Protein AF-A0A7V6BDF5-F1 (afdb_monomer)

Secondary structure (DSSP, 8-state):
-HHHHHHTT-TTT---------SSS-HHHHHHHHHHHHHHHHHHHHHS-HHHHHHHHHTT-HHHHHHHHHHTTTS-HHHHHHHHHHHTT---TTTHHHHHHHHHHHTGGG--

pLDDT: mean 97.21, std 4.13, range [55.53, 98.75]

Sequence (112 aa):
IAQEIVWGKFLNRVHIGLDYFDASINRIAAWVIGTRNMLKALLLAMLAPVETLEKYENSGNYTARLMLLEESKTLPFGAVWDYFCLKNNTPVGETWFEEVKKYEKEVLSRRV

Radius of gyration: 18.3 Å; Cα contacts (8 Å, |Δi|>4): 53; chains: 1; bounding box: 39×28×54 Å

Solvent-accessible surface area (backbone atoms only — not comparable to full-atom values): 6729 Å² total; per-residue (Å²): 109,40,46,60,36,51,76,67,67,32,72,90,76,59,85,90,80,87,88,85,86,64,88,90,55,62,61,67,57,54,50,53,51,53,53,52,49,52,52,49,42,39,49,55,33,68,69,47,66,54,74,59,40,52,52,25,54,79,70,68,37,55,66,62,32,51,51,54,59,56,57,60,74,72,50,75,56,63,60,55,50,37,49,52,24,54,77,67,78,40,65,47,85,69,58,52,52,58,57,50,54,50,45,38,67,76,51,55,71,75,61,132

Mean predicted aligned error: 2.83 Å

Nearest PDB structures (foldseek):
  3uu0-assembly1_C  TM=9.978E-01  e=3.823E-08  Halalkalibacterium halodurans
  3uu0-assembly1_A  TM=9.949E-01  e=1.116E-07  Halalkalibacterium halodurans
  8jq3-assembly1_B  TM=9.749E-01  e=9.974E-08  Lacticaseibacillus rhamnosus
  8jq4-assembly1_A  TM=9.758E-01  e=1.181E-07  Lacticaseibacillus rhamnosus
  8jq3-assembly1_C  TM=9.689E-01  e=1.322E-07  Lacticaseibacillus rhamnosus

Structure (mmCIF, N/CA/C/O backbone):
data_AF-A0A7V6BDF5-F1
#
_entry.id   AF-A0A7V6BDF5-F1
#
loop_
_atom_site.group_PDB
_atom_site.id
_atom_site.type_symbol
_atom_site.label_atom_id
_atom_site.label_alt_id
_atom_site.label_comp_id
_atom_site.label_asym_id
_atom_site.label_entity_id
_atom_site.label_seq_id
_atom_site.pdbx_PDB_ins_code
_atom_site.Cartn_x
_atom_site.Cartn_y
_atom_site.Cartn_z
_atom_site.occupancy
_atom_site.B_iso_or_equiv
_atom_site.auth_seq_id
_atom_site.auth_comp_id
_atom_site.auth_asym_id
_atom_site.auth_atom_id
_atom_site.pdbx_PDB_model_num
ATOM 1 N N . ILE A 1 1 ? -8.884 6.304 -0.630 1.00 97.25 1 ILE A N 1
ATOM 2 C CA . ILE A 1 1 ? -9.288 5.285 -1.638 1.00 97.25 1 ILE A CA 1
ATOM 3 C C . ILE A 1 1 ? -9.304 3.890 -1.022 1.00 97.25 1 ILE A C 1
ATOM 5 O O . ILE A 1 1 ? -10.387 3.381 -0.789 1.00 97.25 1 ILE A O 1
ATOM 9 N N . ALA A 1 2 ? -8.151 3.281 -0.717 1.00 98.44 2 ALA A N 1
ATOM 10 C CA . ALA A 1 2 ? -8.110 1.900 -0.218 1.00 98.44 2 ALA A CA 1
ATOM 11 C C . ALA A 1 2 ? -8.891 1.681 1.092 1.00 98.44 2 ALA A C 1
ATOM 13 O O . ALA A 1 2 ? -9.613 0.696 1.194 1.00 98.44 2 ALA A O 1
ATOM 14 N N . GLN A 1 3 ? -8.789 2.615 2.047 1.00 97.88 3 GLN A N 1
ATOM 15 C CA . GLN A 1 3 ? -9.555 2.588 3.301 1.00 97.88 3 GLN A CA 1
ATOM 16 C C . GLN A 1 3 ? -11.059 2.501 3.035 1.00 97.88 3 GLN A C 1
ATOM 18 O O . GLN A 1 3 ? -11.662 1.505 3.399 1.00 97.88 3 GLN A O 1
ATOM 23 N N . GLU A 1 4 ? -11.631 3.449 2.290 1.00 98.12 4 GLU A N 1
ATOM 24 C CA . GLU A 1 4 ? -13.058 3.430 1.920 1.00 98.12 4 GLU A CA 1
ATOM 25 C C . GLU A 1 4 ? -13.503 2.120 1.258 1.00 98.12 4 GLU A C 1
ATOM 27 O O . GLU A 1 4 ? -14.560 1.583 1.578 1.00 98.12 4 GLU A O 1
ATOM 32 N N . ILE A 1 5 ? -12.688 1.572 0.350 1.00 98.44 5 ILE A N 1
ATOM 33 C CA . ILE A 1 5 ? -13.015 0.314 -0.336 1.00 98.44 5 ILE A CA 1
ATOM 34 C C . ILE A 1 5 ? -13.067 -0.853 0.657 1.00 98.44 5 ILE A C 1
ATOM 36 O O . ILE A 1 5 ? -13.986 -1.671 0.600 1.00 98.44 5 ILE A O 1
ATOM 40 N N . VAL A 1 6 ? -12.073 -0.957 1.540 1.00 98.31 6 VAL A N 1
ATOM 41 C CA . VAL A 1 6 ? -11.935 -2.089 2.465 1.00 98.31 6 VAL A CA 1
ATOM 42 C C . VAL A 1 6 ? -12.889 -1.947 3.648 1.00 98.31 6 VAL A C 1
ATOM 44 O O . VAL A 1 6 ? -13.650 -2.870 3.929 1.00 98.31 6 VAL A O 1
ATOM 47 N N . TRP A 1 7 ? -12.888 -0.793 4.312 1.00 97.69 7 TRP A N 1
ATOM 48 C CA . TRP A 1 7 ? -13.690 -0.514 5.506 1.00 97.69 7 TRP A CA 1
ATOM 49 C C . TRP A 1 7 ? -15.182 -0.486 5.172 1.00 97.69 7 TRP A C 1
ATOM 51 O O . TRP A 1 7 ? -15.987 -1.058 5.901 1.00 97.69 7 TRP A O 1
ATOM 61 N N . GLY A 1 8 ? -15.545 0.043 3.998 1.00 96.69 8 GLY A N 1
ATOM 62 C CA . GLY A 1 8 ? -16.909 -0.014 3.474 1.00 96.69 8 GLY A CA 1
ATOM 63 C C . GLY A 1 8 ? -17.351 -1.397 2.978 1.00 96.69 8 GLY A C 1
ATOM 64 O O . GLY A 1 8 ? -18.499 -1.558 2.575 1.00 96.69 8 GLY A O 1
ATOM 65 N N . LYS A 1 9 ? -16.477 -2.416 3.002 1.00 97.25 9 LYS A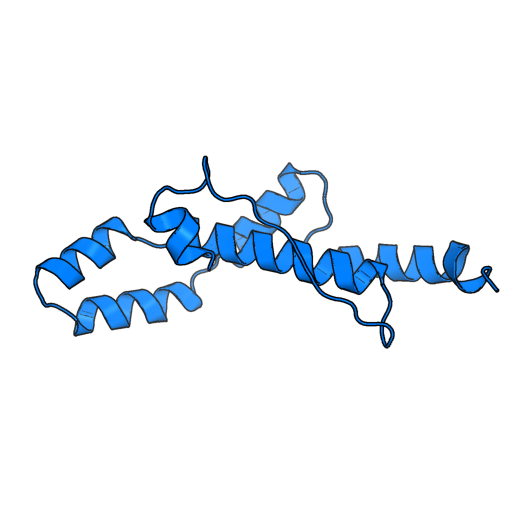 N 1
ATOM 66 C CA . LYS A 1 9 ? -16.752 -3.779 2.500 1.00 97.25 9 LYS A CA 1
ATOM 67 C C . LYS A 1 9 ? -17.157 -3.803 1.019 1.00 97.25 9 LYS A C 1
ATOM 69 O O . LYS A 1 9 ? -18.013 -4.581 0.605 1.00 97.25 9 LYS A O 1
ATOM 74 N N . PHE A 1 10 ? -16.514 -2.973 0.198 1.00 98.25 10 PHE A N 1
ATOM 75 C CA . PHE A 1 10 ? -16.859 -2.785 -1.214 1.00 98.25 10 PHE A CA 1
ATOM 76 C C . PHE A 1 10 ? -15.965 -3.548 -2.203 1.00 98.25 10 PHE A C 1
ATOM 78 O O . PHE A 1 10 ? -16.090 -3.359 -3.414 1.00 98.25 10 PHE A O 1
ATOM 85 N N . LEU A 1 11 ? -15.091 -4.439 -1.722 1.00 96.88 11 LEU A N 1
ATOM 86 C CA . LEU A 1 11 ? -14.166 -5.220 -2.560 1.00 96.88 11 LEU A CA 1
ATOM 87 C C . LEU A 1 11 ? -14.862 -6.047 -3.657 1.00 96.88 11 LEU A C 1
ATOM 89 O O . LEU A 1 11 ? -14.261 -6.314 -4.690 1.00 96.88 11 LEU A O 1
ATOM 93 N N . ASN A 1 12 ? -16.121 -6.440 -3.456 1.00 97.19 12 ASN A N 1
ATOM 94 C CA . ASN A 1 12 ? -16.898 -7.221 -4.424 1.00 97.19 12 ASN A CA 1
ATOM 95 C C . ASN A 1 12 ? -17.587 -6.378 -5.515 1.00 97.19 12 ASN A C 1
ATOM 97 O O . ASN A 1 12 ? -18.137 -6.950 -6.452 1.00 97.19 12 ASN A O 1
ATOM 101 N N . ARG A 1 13 ? -17.601 -5.046 -5.383 1.00 97.56 13 ARG A N 1
ATOM 102 C CA . ARG A 1 13 ? -18.340 -4.136 -6.279 1.00 97.56 13 ARG A CA 1
ATOM 103 C C . ARG A 1 13 ? -17.506 -2.991 -6.841 1.00 97.56 13 ARG A C 1
ATOM 105 O O . ARG A 1 13 ? -17.961 -2.309 -7.753 1.00 97.56 13 ARG A O 1
ATOM 112 N N . VAL A 1 14 ? -16.327 -2.734 -6.279 1.00 98.44 14 VAL A N 1
ATOM 113 C CA . VAL A 1 14 ? -15.409 -1.706 -6.774 1.00 98.44 14 VAL A CA 1
ATOM 114 C C . VAL A 1 14 ? -14.376 -2.353 -7.684 1.00 98.44 14 VAL A C 1
ATOM 116 O O . VAL A 1 14 ? -13.616 -3.221 -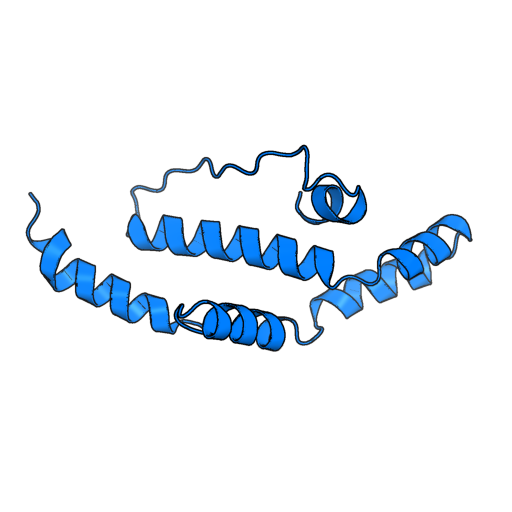7.263 1.00 98.44 14 VAL A O 1
ATOM 119 N N . HIS A 1 15 ? -14.319 -1.881 -8.926 1.00 98.25 15 HIS A N 1
ATOM 120 C CA . HIS A 1 15 ? -13.266 -2.233 -9.870 1.00 98.25 15 HIS A CA 1
ATOM 121 C C . HIS A 1 15 ? -12.102 -1.251 -9.723 1.00 98.25 15 HIS A C 1
ATOM 123 O O . HIS A 1 15 ? -12.281 -0.043 -9.866 1.00 98.25 15 HIS A O 1
ATOM 129 N N . ILE A 1 16 ? -10.912 -1.768 -9.419 1.00 98.44 16 ILE A N 1
ATOM 130 C CA . ILE A 1 16 ? -9.710 -0.957 -9.205 1.00 98.44 16 ILE A CA 1
ATOM 131 C C . ILE A 1 16 ? -8.900 -0.935 -10.501 1.00 98.44 16 ILE A C 1
ATOM 133 O O . ILE A 1 16 ? -8.365 -1.961 -10.916 1.00 98.44 16 ILE A O 1
ATOM 137 N N . GLY A 1 17 ? -8.819 0.238 -11.126 1.00 98.25 17 GLY A N 1
ATOM 138 C CA . GLY A 1 17 ? -7.976 0.508 -12.289 1.00 98.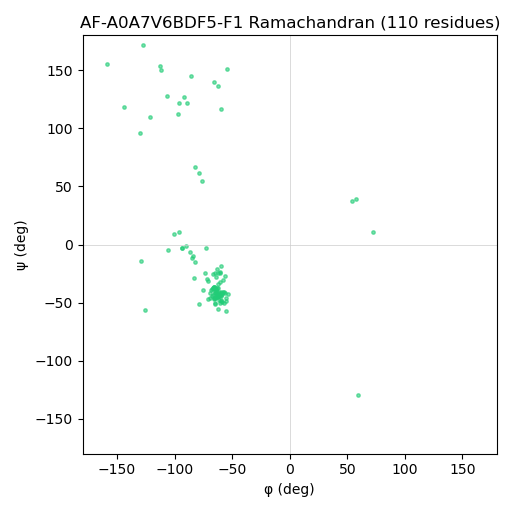25 17 GLY A CA 1
ATOM 139 C C . GLY A 1 17 ? -6.853 1.483 -11.947 1.00 98.25 17 GLY A C 1
ATOM 140 O O . GLY A 1 17 ? -6.980 2.290 -11.026 1.00 98.25 17 GLY A O 1
ATOM 141 N N . LEU A 1 18 ? -5.755 1.402 -12.694 1.00 98.50 18 LEU A N 1
ATOM 142 C CA . LEU A 1 18 ? -4.680 2.388 -12.660 1.00 98.50 18 LEU A CA 1
ATOM 143 C C . LEU A 1 18 ? -4.747 3.218 -13.936 1.00 98.50 18 LEU A C 1
ATOM 145 O O . LEU A 1 18 ? -4.757 2.652 -15.027 1.00 98.50 18 LEU A O 1
ATOM 149 N N . ASP A 1 19 ? -4.770 4.536 -13.781 1.00 98.38 19 ASP A N 1
ATOM 150 C CA . ASP A 1 19 ? -4.768 5.478 -14.895 1.00 98.38 19 ASP A CA 1
ATOM 151 C C . ASP A 1 19 ? -3.677 6.522 -14.665 1.00 98.38 19 ASP A C 1
ATOM 153 O O . ASP A 1 19 ? -3.823 7.460 -13.880 1.00 98.38 19 ASP A O 1
ATOM 157 N N . TYR A 1 20 ? -2.523 6.272 -15.273 1.00 97.81 20 TYR A N 1
ATOM 158 C CA . TYR A 1 20 ? -1.404 7.197 -15.315 1.00 97.81 20 TYR A CA 1
ATOM 159 C C . TYR A 1 20 ? -0.490 6.844 -16.483 1.00 97.81 20 TYR A C 1
ATOM 161 O O . TYR A 1 20 ? -0.404 5.695 -16.923 1.00 97.81 20 TYR A O 1
ATOM 169 N N . PHE A 1 21 ? 0.250 7.844 -16.946 1.00 97.69 21 PHE A N 1
ATOM 170 C CA . PHE A 1 21 ? 1.274 7.681 -17.961 1.00 97.69 21 PHE A CA 1
ATOM 171 C C . PHE A 1 21 ? 2.436 8.626 -17.662 1.00 97.69 21 PHE A C 1
ATOM 173 O O . PHE A 1 21 ? 2.266 9.842 -17.659 1.00 97.69 21 PHE A O 1
ATOM 180 N N . ASP A 1 22 ? 3.616 8.056 -17.428 1.00 97.88 22 ASP A N 1
ATOM 181 C CA . ASP A 1 22 ? 4.860 8.802 -17.270 1.00 97.88 22 ASP A CA 1
ATOM 182 C C . ASP A 1 22 ? 5.863 8.324 -18.325 1.00 97.88 22 ASP A C 1
ATOM 184 O O . ASP A 1 22 ? 6.339 7.187 -18.295 1.00 97.88 22 ASP A O 1
ATOM 188 N N . ALA A 1 23 ? 6.142 9.192 -19.298 1.00 97.19 23 ALA A N 1
ATOM 189 C CA . ALA A 1 23 ? 7.099 8.930 -20.369 1.00 97.19 23 ALA A CA 1
ATOM 190 C C . ALA A 1 23 ? 8.544 9.303 -20.006 1.00 97.19 23 ALA A C 1
ATOM 192 O O . ALA A 1 23 ? 9.440 9.036 -20.805 1.00 97.19 23 ALA A O 1
ATOM 193 N N . SER A 1 24 ? 8.770 9.928 -18.846 1.00 97.81 24 SER A N 1
ATOM 194 C CA . SER A 1 24 ? 10.093 10.378 -18.400 1.00 97.81 24 SER A CA 1
ATOM 195 C C . SER A 1 24 ? 10.903 9.286 -17.693 1.00 97.81 24 SER A C 1
ATOM 197 O O . SER A 1 24 ? 12.107 9.444 -17.499 1.00 97.81 24 SER A O 1
ATOM 199 N N . ILE A 1 25 ? 10.269 8.158 -17.350 1.00 98.12 25 ILE A N 1
ATOM 200 C CA . ILE A 1 25 ? 10.880 7.032 -16.633 1.00 98.12 25 ILE A CA 1
ATOM 201 C C . ILE A 1 25 ? 10.664 5.694 -17.356 1.00 98.12 25 ILE A C 1
ATOM 203 O O . ILE A 1 25 ? 9.893 5.576 -18.312 1.00 98.12 25 ILE A O 1
ATOM 207 N N . ASN A 1 26 ? 11.330 4.640 -16.875 1.00 98.00 26 ASN A N 1
ATOM 208 C CA . ASN A 1 26 ? 11.111 3.281 -17.361 1.00 98.00 26 ASN A CA 1
ATOM 209 C C . ASN A 1 26 ? 9.643 2.857 -17.134 1.00 98.00 26 ASN A C 1
ATOM 211 O O . ASN A 1 26 ? 9.177 2.739 -16.000 1.00 98.00 26 ASN A O 1
ATOM 215 N N . ARG A 1 27 ? 8.911 2.594 -18.223 1.00 98.06 27 ARG A N 1
ATOM 216 C CA . ARG A 1 27 ? 7.465 2.295 -18.186 1.00 98.06 27 ARG A CA 1
ATOM 217 C C . ARG A 1 27 ? 7.126 1.002 -17.432 1.00 98.06 27 ARG A C 1
ATOM 219 O O . ARG A 1 27 ? 6.053 0.903 -16.845 1.00 98.06 27 ARG A O 1
ATOM 226 N N . ILE A 1 28 ? 8.040 0.028 -17.401 1.00 98.06 28 ILE A N 1
ATOM 227 C CA . ILE A 1 28 ? 7.873 -1.194 -16.598 1.00 98.06 28 ILE A CA 1
ATOM 228 C C . ILE A 1 28 ? 7.964 -0.833 -15.116 1.00 98.06 28 ILE A C 1
ATOM 230 O O . ILE A 1 28 ? 7.098 -1.231 -14.338 1.00 98.06 28 ILE A O 1
ATOM 234 N N . ALA A 1 29 ? 8.954 -0.021 -14.732 1.00 98.25 29 ALA A N 1
ATOM 235 C CA . ALA A 1 29 ? 9.057 0.479 -13.364 1.00 98.25 29 ALA A CA 1
ATOM 236 C C . ALA A 1 29 ? 7.808 1.277 -12.960 1.00 98.25 29 ALA A C 1
ATOM 238 O O . ALA A 1 29 ? 7.282 1.053 -11.872 1.00 98.25 29 ALA A O 1
ATOM 239 N N . ALA A 1 30 ? 7.281 2.132 -13.844 1.00 98.56 30 ALA A N 1
ATOM 240 C CA . ALA A 1 30 ? 6.057 2.892 -13.590 1.00 98.56 30 ALA A CA 1
ATOM 241 C C . ALA A 1 30 ? 4.871 1.977 -13.222 1.00 98.56 30 ALA A C 1
ATOM 243 O O . ALA A 1 30 ? 4.178 2.225 -12.231 1.00 98.56 30 ALA A O 1
ATOM 244 N N . TRP A 1 31 ? 4.651 0.880 -13.957 1.00 98.50 31 TRP A N 1
ATOM 245 C CA . TRP A 1 31 ? 3.603 -0.094 -13.622 1.00 98.50 31 TRP A CA 1
ATOM 246 C C . TRP A 1 31 ? 3.872 -0.866 -12.337 1.00 98.50 31 TRP A C 1
ATOM 248 O O . TRP A 1 31 ? 2.961 -1.024 -11.519 1.00 98.50 31 TRP A O 1
ATOM 258 N N . VAL A 1 32 ? 5.106 -1.334 -12.137 1.00 98.38 32 VAL A N 1
ATOM 259 C CA . VAL A 1 32 ? 5.473 -2.099 -10.939 1.00 98.38 32 VAL A CA 1
ATOM 260 C C . VAL A 1 32 ? 5.284 -1.245 -9.685 1.00 98.38 32 VAL A C 1
ATOM 262 O O . VAL A 1 32 ? 4.681 -1.712 -8.718 1.00 98.38 32 VAL A O 1
ATOM 265 N N . ILE A 1 33 ? 5.720 0.016 -9.714 1.00 98.56 33 ILE A N 1
ATOM 266 C CA . ILE A 1 33 ? 5.572 0.962 -8.604 1.00 98.56 33 ILE A CA 1
ATOM 267 C C . ILE A 1 33 ? 4.094 1.224 -8.313 1.00 98.56 33 ILE A C 1
ATOM 269 O O . ILE A 1 33 ? 3.654 1.006 -7.183 1.00 98.56 33 ILE A O 1
ATOM 273 N N . GLY A 1 34 ? 3.310 1.656 -9.306 1.00 98.50 34 GLY A N 1
ATOM 274 C CA . GLY A 1 34 ? 1.913 2.027 -9.061 1.00 98.50 34 GLY A CA 1
ATOM 275 C C . GLY A 1 34 ? 1.050 0.842 -8.626 1.00 98.50 34 GLY A C 1
ATOM 276 O O . GLY A 1 34 ? 0.306 0.953 -7.652 1.00 98.50 34 GLY A O 1
ATOM 277 N N . THR A 1 35 ? 1.222 -0.327 -9.248 1.00 98.56 35 THR A N 1
ATOM 278 C CA . THR A 1 35 ? 0.473 -1.539 -8.873 1.00 98.56 35 THR A CA 1
ATOM 279 C C . THR A 1 35 ? 0.837 -2.013 -7.470 1.00 98.56 35 THR A C 1
ATOM 281 O O . THR A 1 35 ? -0.053 -2.259 -6.653 1.00 98.56 35 THR A O 1
ATOM 284 N N . ARG A 1 36 ? 2.136 -2.086 -7.135 1.00 98.56 36 ARG A N 1
ATOM 285 C CA . ARG A 1 36 ? 2.573 -2.464 -5.779 1.00 98.56 36 ARG A CA 1
ATOM 286 C C . ARG A 1 36 ? 2.088 -1.459 -4.740 1.00 98.56 36 ARG A C 1
ATOM 288 O O . ARG A 1 36 ? 1.690 -1.876 -3.659 1.00 98.56 36 ARG A O 1
ATOM 295 N N . ASN A 1 37 ? 2.071 -0.164 -5.049 1.00 98.50 37 ASN A N 1
ATOM 296 C CA . ASN A 1 37 ? 1.585 0.856 -4.120 1.00 98.50 37 ASN A CA 1
ATOM 297 C C . ASN A 1 37 ? 0.073 0.768 -3.889 1.00 98.50 37 ASN A C 1
ATOM 299 O O . ASN A 1 37 ? -0.364 0.892 -2.746 1.00 98.50 37 ASN A O 1
ATOM 303 N N . MET A 1 38 ? -0.720 0.478 -4.923 1.00 98.75 38 MET A N 1
ATOM 304 C CA . MET A 1 38 ? -2.155 0.236 -4.749 1.00 98.75 38 MET A CA 1
ATOM 305 C C . MET A 1 38 ? -2.407 -1.004 -3.878 1.00 98.75 38 MET A C 1
ATOM 307 O O . MET A 1 38 ? -3.204 -0.952 -2.941 1.00 98.75 38 MET A O 1
ATOM 311 N N . LEU A 1 39 ? -1.669 -2.096 -4.109 1.00 98.44 39 LEU A N 1
ATOM 312 C CA . LEU A 1 39 ? -1.749 -3.301 -3.277 1.00 98.44 39 LEU A CA 1
ATOM 313 C C . LEU A 1 39 ? -1.314 -3.044 -1.826 1.00 98.44 39 LEU A C 1
ATOM 315 O O . LEU A 1 39 ? -1.997 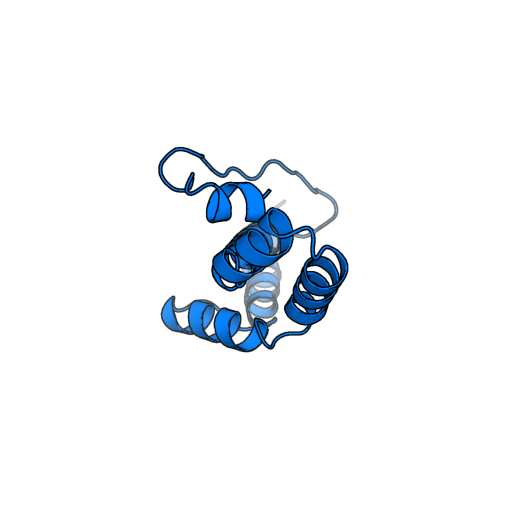-3.481 -0.904 1.00 98.44 39 LEU A O 1
ATOM 319 N N . LYS A 1 40 ? -0.231 -2.291 -1.600 1.00 98.44 40 LYS A N 1
ATOM 320 C CA . LYS A 1 40 ? 0.204 -1.882 -0.252 1.00 98.44 40 LYS A CA 1
ATOM 321 C C . LYS A 1 40 ? -0.850 -1.035 0.458 1.00 98.44 40 LYS A C 1
ATOM 323 O O . LYS A 1 40 ? -1.079 -1.234 1.646 1.00 98.44 40 LYS A O 1
ATOM 328 N N . ALA A 1 41 ? -1.510 -0.119 -0.250 1.00 98.56 41 ALA A N 1
ATOM 329 C CA . ALA A 1 41 ? -2.580 0.691 0.324 1.00 98.56 41 ALA A CA 1
ATOM 330 C C . ALA A 1 41 ? -3.790 -0.168 0.733 1.00 98.56 41 ALA A C 1
ATOM 332 O O . ALA A 1 41 ? -4.357 0.052 1.802 1.00 98.56 41 ALA A O 1
ATOM 333 N N . LEU A 1 42 ? -4.160 -1.168 -0.080 1.00 98.62 42 LEU A N 1
ATOM 334 C CA . LEU A 1 42 ? -5.194 -2.150 0.275 1.00 98.62 42 LEU A CA 1
ATOM 335 C C . LEU A 1 42 ? -4.782 -2.983 1.492 1.00 98.62 42 LEU A C 1
ATOM 337 O O . LEU A 1 42 ? -5.578 -3.132 2.413 1.00 98.62 42 LEU A O 1
ATOM 341 N N . LEU A 1 43 ? -3.536 -3.460 1.533 1.00 98.25 43 LEU A N 1
ATOM 342 C CA . LEU A 1 43 ? -2.996 -4.201 2.672 1.00 98.25 43 LEU A CA 1
ATOM 343 C C . LEU A 1 43 ? -3.057 -3.376 3.964 1.00 98.25 43 LEU A C 1
ATOM 345 O O . LEU A 1 43 ? -3.566 -3.858 4.970 1.00 98.25 43 LEU A O 1
ATOM 349 N N . LEU A 1 44 ? -2.584 -2.127 3.937 1.00 98.12 44 LEU A N 1
ATOM 350 C CA . LEU A 1 44 ? -2.647 -1.220 5.087 1.00 98.12 44 LEU A CA 1
ATOM 351 C C . LEU A 1 44 ? -4.088 -1.003 5.563 1.00 98.12 44 LEU A C 1
ATOM 353 O O . LEU A 1 44 ? -4.346 -1.016 6.762 1.00 98.12 44 LEU A O 1
ATOM 357 N N . ALA A 1 45 ? -5.035 -0.853 4.636 1.00 98.06 45 ALA A N 1
ATOM 358 C CA . ALA A 1 45 ? -6.446 -0.729 4.979 1.00 98.06 45 ALA A CA 1
ATOM 359 C C . ALA A 1 45 ? -7.020 -2.011 5.612 1.00 98.06 45 ALA A C 1
ATOM 361 O O . ALA A 1 45 ? -7.825 -1.908 6.534 1.00 98.06 45 ALA A O 1
ATOM 362 N N . MET A 1 46 ? -6.593 -3.196 5.158 1.00 97.75 46 MET A N 1
ATOM 363 C CA . MET A 1 46 ? -6.995 -4.497 5.719 1.00 97.75 46 MET A CA 1
ATOM 364 C C . MET A 1 46 ? -6.373 -4.785 7.090 1.00 97.75 46 MET A C 1
ATOM 366 O O . MET A 1 46 ? -6.976 -5.492 7.890 1.00 97.75 46 MET A O 1
ATOM 370 N N . LEU A 1 47 ? -5.175 -4.260 7.360 1.00 97.75 47 LEU A N 1
ATOM 371 C CA . LEU A 1 47 ? -4.490 -4.405 8.648 1.00 97.75 47 LEU A CA 1
ATOM 372 C C . LEU A 1 47 ? -4.973 -3.401 9.703 1.00 97.75 47 LEU A C 1
ATOM 374 O O . LEU A 1 47 ? -4.678 -3.570 10.885 1.00 97.75 47 LEU A O 1
ATOM 378 N N . ALA A 1 48 ? -5.684 -2.349 9.292 1.00 96.19 48 ALA A N 1
ATOM 379 C CA . ALA A 1 48 ? -6.163 -1.329 10.209 1.00 96.19 48 ALA A CA 1
ATOM 380 C C . ALA A 1 48 ? -7.216 -1.897 11.186 1.00 96.19 48 ALA A C 1
ATOM 382 O O . ALA A 1 48 ? -8.109 -2.640 10.768 1.00 96.19 48 ALA A O 1
ATOM 383 N N . PRO A 1 49 ? -7.186 -1.505 12.474 1.00 96.25 49 PRO A N 1
ATOM 384 C CA . PRO A 1 49 ? -8.140 -1.958 13.486 1.00 96.25 49 PRO A CA 1
ATOM 385 C C . PRO A 1 49 ? -9.483 -1.209 13.378 1.00 96.25 49 PRO A C 1
ATOM 387 O O . PRO A 1 49 ? -9.890 -0.497 14.299 1.00 96.25 49 PRO A O 1
ATOM 390 N N . VAL A 1 50 ? -10.166 -1.351 12.236 1.00 96.44 50 VAL A N 1
ATOM 391 C CA . VAL A 1 50 ? -11.367 -0.571 11.879 1.00 96.44 50 VAL A CA 1
ATOM 392 C C . VAL A 1 50 ? -12.485 -0.693 12.914 1.00 96.44 50 VAL A C 1
ATOM 394 O O . VAL A 1 50 ? -13.048 0.318 13.312 1.00 96.44 50 VAL A O 1
ATOM 397 N N . GLU A 1 51 ? -12.724 -1.884 13.464 1.00 96.81 51 GLU A N 1
ATOM 398 C CA . GLU A 1 51 ? -13.762 -2.091 14.485 1.00 96.81 51 GLU A CA 1
ATOM 399 C C . GLU A 1 51 ? -13.499 -1.284 15.769 1.00 96.81 51 GLU A C 1
ATOM 401 O O . GLU A 1 51 ? -14.423 -0.823 16.438 1.00 96.81 51 GLU A O 1
ATOM 406 N N . THR A 1 52 ? -12.229 -1.105 16.142 1.00 97.94 52 THR A N 1
ATOM 407 C CA . THR A 1 52 ? -11.843 -0.288 17.301 1.00 97.94 52 THR A CA 1
ATOM 408 C C . THR A 1 52 ? -11.974 1.199 16.983 1.00 97.94 52 THR A C 1
ATOM 410 O O . THR A 1 52 ? -12.446 1.968 17.820 1.00 97.94 52 THR A O 1
ATOM 413 N N . LEU A 1 53 ? -11.601 1.603 15.766 1.00 97.81 53 LEU A N 1
ATOM 414 C CA . LEU A 1 53 ? -11.760 2.977 15.289 1.00 97.81 53 LEU A CA 1
ATOM 415 C C . LEU A 1 53 ? -13.237 3.393 15.251 1.00 97.81 53 LEU A C 1
ATOM 417 O O . LEU A 1 53 ? -13.567 4.464 15.754 1.00 97.81 53 LEU A O 1
ATOM 421 N N . GLU A 1 54 ? -14.123 2.526 14.754 1.00 97.38 54 GLU A N 1
ATOM 422 C CA . GLU A 1 54 ? -15.578 2.733 14.751 1.00 97.38 54 GLU A CA 1
ATOM 423 C C . GLU A 1 54 ? -16.128 2.895 16.175 1.00 97.38 54 GLU A C 1
ATOM 425 O O . GLU A 1 54 ? -16.955 3.767 16.432 1.00 97.38 54 GLU A O 1
ATOM 430 N N . LYS A 1 55 ? -15.646 2.102 17.142 1.00 98.44 55 LYS A N 1
ATOM 431 C CA . LYS A 1 55 ? -16.040 2.251 18.556 1.00 98.44 55 LYS A CA 1
ATOM 432 C C . LYS A 1 55 ? -15.620 3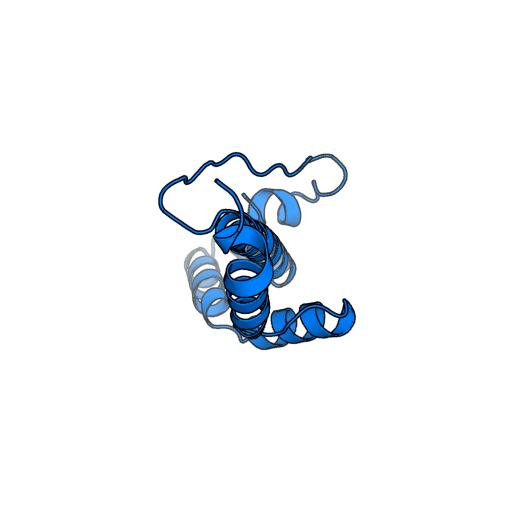.603 19.130 1.00 98.44 55 LYS A C 1
ATOM 434 O O . LYS A 1 55 ? -16.419 4.250 19.810 1.00 98.44 55 LYS A O 1
ATOM 439 N N . TYR A 1 56 ? -14.387 4.044 18.876 1.00 98.50 56 TYR A N 1
ATOM 440 C CA . TYR A 1 56 ? -13.923 5.362 19.320 1.00 98.50 56 TYR A CA 1
ATOM 441 C C . TYR A 1 56 ? -14.685 6.504 18.651 1.00 98.50 56 TYR A C 1
ATOM 443 O O . TYR A 1 56 ? -15.010 7.484 19.316 1.00 98.50 56 TYR A O 1
ATOM 451 N N . GLU A 1 57 ? -15.025 6.366 17.373 1.00 97.81 57 GLU A N 1
ATOM 452 C CA . GLU A 1 57 ? -15.837 7.349 16.662 1.00 97.81 57 GLU A CA 1
ATOM 453 C C . GLU A 1 57 ? -17.259 7.441 17.228 1.00 97.81 57 GLU A C 1
ATOM 455 O O . GLU A 1 57 ? -17.690 8.525 17.617 1.00 97.81 57 GLU A O 1
ATOM 460 N N . ASN A 1 58 ? -17.949 6.307 17.376 1.00 98.25 58 ASN A N 1
ATOM 461 C CA . ASN A 1 58 ? -19.323 6.246 17.886 1.00 98.25 58 ASN A CA 1
ATOM 462 C C . ASN A 1 58 ? -19.454 6.706 19.348 1.00 98.25 58 ASN A C 1
ATOM 464 O O . ASN A 1 58 ? -20.524 7.138 19.768 1.00 98.25 58 ASN A O 1
ATOM 468 N N . SER A 1 59 ? -18.375 6.618 20.130 1.00 98.38 59 SER A N 1
ATOM 469 C CA . SER A 1 59 ? -18.328 7.114 21.514 1.00 98.38 59 SER A CA 1
ATOM 470 C C . SER A 1 59 ? -17.869 8.573 21.634 1.00 98.38 59 SER A C 1
ATOM 472 O O . SER A 1 59 ? -17.793 9.093 22.745 1.00 98.38 59 SER A O 1
ATOM 474 N N . GLY A 1 60 ? -17.544 9.243 20.522 1.00 98.50 60 GLY A N 1
ATOM 475 C CA . GLY A 1 60 ? -17.027 10.614 20.519 1.00 98.50 60 GLY A CA 1
ATOM 476 C C . GLY A 1 60 ? -15.583 10.752 21.021 1.00 98.50 60 GLY A C 1
ATOM 477 O O . GLY A 1 60 ? -15.106 11.868 21.229 1.00 98.50 60 GLY A O 1
ATOM 478 N N . ASN A 1 61 ? -14.854 9.646 21.206 1.00 98.50 61 ASN A N 1
ATOM 479 C CA . ASN A 1 61 ? -13.456 9.655 21.634 1.00 98.50 61 ASN A CA 1
ATOM 480 C C . ASN A 1 61 ? -12.510 9.899 20.446 1.00 98.50 61 ASN A C 1
ATOM 482 O O . ASN A 1 61 ? -11.725 9.040 20.030 1.00 98.50 61 ASN A O 1
ATOM 486 N N . TYR A 1 62 ? -12.582 11.105 19.886 1.00 98.50 62 TYR A N 1
ATOM 487 C CA . TYR A 1 62 ? -11.806 11.476 18.704 1.00 98.50 62 TYR A CA 1
ATOM 488 C C . TYR A 1 62 ? -10.295 11.521 18.961 1.00 98.50 62 TYR A C 1
ATOM 490 O O . TYR A 1 62 ? -9.520 11.287 18.034 1.00 98.50 62 TYR A O 1
ATOM 498 N N . THR A 1 63 ? -9.871 11.747 20.209 1.00 98.69 63 THR A N 1
ATOM 499 C CA . THR A 1 63 ? -8.456 11.703 20.604 1.00 98.69 63 THR A CA 1
ATOM 500 C C . THR A 1 63 ? -7.885 10.297 20.451 1.00 98.69 63 THR A C 1
ATOM 502 O O . THR A 1 63 ? -6.855 10.126 19.803 1.00 98.69 63 THR A O 1
ATOM 505 N N . ALA A 1 64 ? -8.563 9.275 20.987 1.00 98.50 64 ALA A N 1
ATOM 506 C CA . ALA A 1 64 ? -8.116 7.890 20.841 1.00 98.50 64 ALA A CA 1
ATOM 507 C C . ALA A 1 64 ? -8.197 7.416 19.384 1.00 98.50 64 ALA A C 1
ATOM 509 O O . ALA A 1 64 ? -7.293 6.721 18.920 1.00 98.50 64 ALA A O 1
ATOM 510 N N . ARG A 1 65 ? -9.238 7.838 18.646 1.00 98.50 65 ARG A N 1
ATOM 511 C CA . ARG A 1 65 ? -9.365 7.564 17.207 1.00 98.50 65 ARG A CA 1
ATOM 512 C C . ARG A 1 65 ? -8.157 8.096 16.435 1.00 98.50 65 ARG A C 1
ATOM 514 O O . ARG A 1 65 ? -7.557 7.351 15.668 1.00 98.50 65 ARG A O 1
ATOM 521 N N . LEU A 1 66 ? -7.790 9.363 16.647 1.00 98.44 66 LEU A N 1
ATOM 522 C CA . LEU A 1 66 ? -6.656 9.981 15.959 1.00 98.44 66 LEU A CA 1
ATOM 523 C C . LEU A 1 66 ? -5.327 9.336 16.364 1.00 98.44 66 LEU A C 1
ATOM 525 O O . LEU A 1 66 ? -4.541 8.993 15.489 1.00 98.44 66 LEU A O 1
ATOM 529 N N . MET A 1 67 ? -5.104 9.113 17.661 1.00 98.38 67 MET A N 1
ATOM 530 C CA . MET A 1 67 ? -3.896 8.443 18.150 1.00 98.38 67 MET A CA 1
ATOM 531 C C . MET A 1 67 ? -3.712 7.073 17.485 1.00 98.38 67 MET A C 1
ATOM 533 O O . MET A 1 67 ? -2.655 6.803 16.924 1.00 98.38 67 MET A O 1
ATOM 537 N N . LEU A 1 68 ? -4.760 6.242 17.454 1.00 97.88 68 LEU A N 1
ATOM 538 C CA . LEU A 1 68 ? -4.678 4.907 16.861 1.00 97.88 68 LEU A CA 1
ATOM 539 C C . LEU A 1 68 ? -4.432 4.953 15.344 1.00 97.88 68 LEU A C 1
ATOM 541 O O . LEU A 1 68 ? -3.695 4.115 14.822 1.00 97.88 68 LEU A O 1
ATOM 545 N N . LEU A 1 69 ? -5.021 5.922 14.634 1.00 97.25 69 LEU A N 1
ATOM 546 C CA . LEU A 1 69 ? -4.765 6.127 13.205 1.00 97.25 69 LEU A CA 1
ATOM 547 C C . LEU A 1 69 ? -3.303 6.485 12.925 1.00 97.25 69 LEU A C 1
ATOM 549 O O . LEU A 1 69 ? -2.732 5.965 11.969 1.00 97.25 69 LEU A O 1
ATOM 553 N N . GLU A 1 70 ? -2.706 7.356 13.737 1.00 97.94 70 GLU A N 1
ATOM 554 C CA . GLU A 1 70 ? -1.314 7.781 13.566 1.00 97.94 70 GLU A CA 1
ATOM 555 C C . GLU A 1 70 ? -0.329 6.661 13.918 1.00 97.94 70 GLU A C 1
ATOM 557 O O . GLU A 1 70 ? 0.540 6.348 13.105 1.00 97.94 70 GLU A O 1
ATOM 562 N N . GLU A 1 71 ? -0.518 5.980 15.052 1.00 97.25 71 GLU A N 1
ATOM 563 C CA . GLU A 1 71 ? 0.320 4.837 15.450 1.00 97.25 71 GLU A CA 1
ATOM 564 C C . GLU A 1 71 ? 0.255 3.692 14.428 1.00 97.25 71 GLU A C 1
ATOM 566 O O . GLU A 1 71 ? 1.247 3.015 14.157 1.00 97.25 71 GLU A O 1
ATOM 571 N N . SER A 1 72 ? -0.891 3.506 13.764 1.00 95.25 72 SER A N 1
ATOM 572 C CA . SER A 1 72 ? -1.035 2.481 12.722 1.00 95.25 72 SER A CA 1
ATOM 573 C C . SER A 1 72 ? -0.117 2.702 11.511 1.00 95.25 72 SER A C 1
ATOM 575 O O . SER A 1 72 ? 0.163 1.750 10.783 1.00 95.25 72 SER A O 1
ATOM 577 N N . LYS A 1 73 ? 0.377 3.928 11.276 1.00 94.94 73 LYS A N 1
ATOM 578 C CA . LYS A 1 73 ? 1.249 4.247 10.129 1.00 94.94 73 LYS A CA 1
ATOM 579 C C . LYS A 1 73 ? 2.667 3.699 10.283 1.00 94.94 73 LYS A C 1
ATOM 581 O O . LYS A 1 73 ? 3.348 3.506 9.278 1.00 94.94 73 LYS A O 1
ATOM 586 N N . THR A 1 74 ? 3.114 3.476 11.517 1.00 96.00 74 THR A N 1
ATOM 587 C CA . THR A 1 74 ? 4.479 3.030 11.844 1.00 96.00 74 THR A CA 1
ATOM 588 C C . THR A 1 74 ? 4.540 1.563 12.264 1.00 96.00 74 THR A C 1
ATOM 590 O O . THR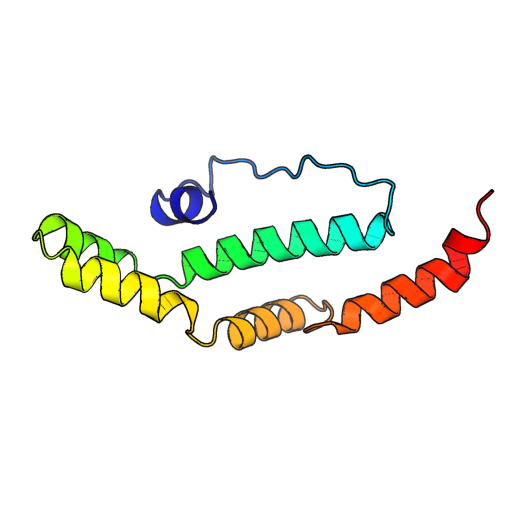 A 1 74 ? 5.634 1.021 12.433 1.00 96.00 74 THR A O 1
ATOM 593 N N . LEU A 1 75 ? 3.388 0.889 12.375 1.00 95.62 75 LEU A N 1
ATOM 594 C CA . LEU A 1 75 ? 3.327 -0.558 12.564 1.00 95.62 75 LEU A CA 1
ATOM 595 C C . LEU A 1 75 ? 4.106 -1.296 11.458 1.00 95.62 75 LEU A C 1
ATOM 597 O O . LEU A 1 75 ? 4.186 -0.812 10.325 1.00 95.62 75 LEU A O 1
ATOM 601 N N . PRO A 1 76 ? 4.656 -2.493 11.737 1.00 96.94 76 PRO A N 1
ATOM 602 C CA . PRO A 1 76 ? 5.560 -3.205 10.832 1.00 96.94 76 PRO A CA 1
ATOM 603 C C . PRO A 1 76 ? 4.838 -3.881 9.647 1.00 96.94 76 PRO A C 1
ATOM 605 O O . PRO A 1 76 ? 5.011 -5.071 9.383 1.00 96.94 76 PRO A O 1
ATOM 608 N N . PHE A 1 77 ? 4.047 -3.127 8.877 1.00 96.81 77 PHE A N 1
ATOM 609 C CA . PHE A 1 77 ? 3.336 -3.626 7.695 1.00 96.81 77 PHE A CA 1
ATOM 610 C C . PHE A 1 77 ? 4.291 -4.122 6.599 1.00 96.81 77 PHE A C 1
ATOM 612 O O . PHE A 1 77 ? 3.908 -4.970 5.794 1.00 96.81 77 PHE A O 1
ATOM 619 N N . GLY A 1 78 ? 5.536 -3.625 6.581 1.00 97.31 78 GLY A N 1
ATOM 620 C CA . GLY A 1 78 ? 6.582 -4.068 5.658 1.00 97.31 78 GLY A CA 1
ATOM 621 C C . GLY A 1 78 ? 6.828 -5.576 5.737 1.00 97.31 78 GLY A C 1
ATOM 622 O O . GLY A 1 78 ? 6.868 -6.234 4.705 1.00 97.31 78 GLY A O 1
ATOM 623 N N . ALA A 1 79 ? 6.851 -6.151 6.943 1.00 97.62 79 ALA A N 1
ATOM 624 C CA . ALA A 1 79 ? 7.022 -7.593 7.121 1.00 97.62 79 ALA A CA 1
ATOM 625 C C . ALA A 1 79 ? 5.848 -8.399 6.529 1.00 97.62 79 ALA A C 1
ATOM 627 O O . ALA A 1 79 ? 6.047 -9.449 5.916 1.00 97.62 79 ALA A O 1
ATOM 628 N N . VAL A 1 80 ? 4.619 -7.889 6.661 1.00 98.12 80 VAL A N 1
ATOM 629 C CA . VAL A 1 80 ? 3.424 -8.515 6.071 1.00 98.12 80 VAL A CA 1
ATOM 630 C C . VAL A 1 80 ? 3.456 -8.407 4.544 1.00 98.12 80 VAL A C 1
ATOM 632 O O . VAL A 1 80 ? 3.153 -9.375 3.845 1.00 98.12 80 VAL A O 1
ATOM 635 N N . TRP A 1 81 ? 3.865 -7.250 4.018 1.00 98.38 81 TRP A N 1
ATOM 636 C CA . TRP A 1 81 ? 4.035 -7.026 2.583 1.00 98.38 81 TRP A CA 1
ATOM 637 C C . TRP A 1 81 ? 5.097 -7.947 1.971 1.00 98.38 81 TRP A C 1
ATOM 639 O O . TRP A 1 81 ? 4.873 -8.537 0.912 1.00 98.38 81 TRP A O 1
ATOM 649 N N . ASP A 1 82 ? 6.233 -8.100 2.643 1.00 98.31 82 ASP A N 1
ATOM 650 C CA . ASP A 1 82 ? 7.328 -8.952 2.192 1.00 98.31 82 ASP A CA 1
ATOM 651 C C . ASP A 1 82 ? 6.901 -10.421 2.163 1.00 98.31 82 ASP A C 1
ATOM 653 O O . ASP A 1 82 ? 7.140 -11.121 1.176 1.00 98.31 82 ASP A O 1
ATOM 657 N N . TYR A 1 83 ? 6.170 -10.872 3.186 1.00 98.19 83 TYR A N 1
ATOM 658 C CA . TYR A 1 83 ? 5.591 -12.212 3.200 1.00 98.19 83 TYR A CA 1
ATOM 659 C C . TYR A 1 83 ? 4.558 -12.420 2.086 1.00 98.19 83 TYR A C 1
ATOM 661 O O . TYR A 1 83 ? 4.560 -13.469 1.438 1.00 98.19 83 TYR A O 1
ATOM 669 N N . PHE A 1 84 ? 3.703 -11.426 1.815 1.00 98.38 84 PHE A N 1
ATOM 670 C CA . PHE A 1 84 ? 2.771 -11.467 0.687 1.00 98.38 84 PHE A CA 1
ATOM 671 C C . PHE A 1 84 ? 3.518 -11.603 -0.647 1.00 98.38 84 PHE A C 1
ATOM 673 O O . PHE A 1 84 ? 3.144 -12.439 -1.471 1.00 98.38 84 PHE A O 1
ATOM 680 N N . CYS A 1 85 ? 4.601 -10.847 -0.850 1.00 98.25 85 CYS A N 1
ATOM 681 C CA . CYS A 1 85 ? 5.415 -10.958 -2.060 1.00 98.25 85 CYS A CA 1
ATOM 682 C C . CYS A 1 85 ? 6.028 -12.358 -2.203 1.00 98.25 85 CYS A C 1
ATOM 684 O O . CYS A 1 85 ? 5.896 -12.973 -3.265 1.00 98.25 85 CYS A O 1
ATOM 686 N N . LEU A 1 86 ? 6.620 -12.876 -1.120 1.00 97.94 86 LEU A N 1
ATOM 687 C CA . LEU A 1 86 ? 7.233 -14.204 -1.068 1.00 97.94 86 LEU A CA 1
ATOM 688 C C . LEU A 1 86 ? 6.215 -15.308 -1.386 1.00 97.94 86 LEU A C 1
ATOM 690 O O . LEU A 1 86 ? 6.472 -16.162 -2.230 1.00 97.94 86 LEU A O 1
ATOM 694 N N . LYS A 1 87 ? 5.033 -15.267 -0.759 1.00 98.25 87 LYS A N 1
ATOM 695 C CA . LYS A 1 87 ? 3.935 -16.223 -0.991 1.00 98.25 87 LYS A CA 1
ATOM 696 C C . LYS A 1 87 ? 3.466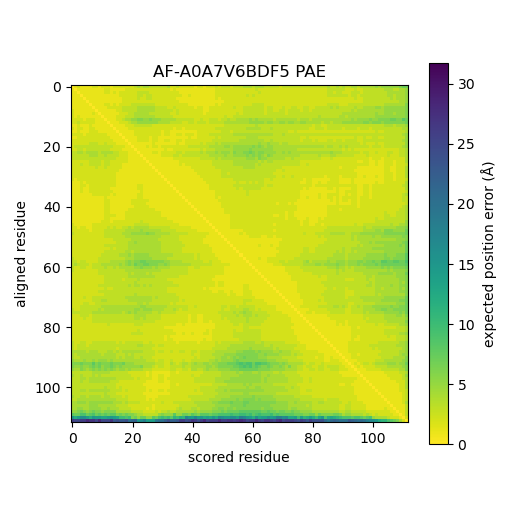 -16.267 -2.443 1.00 98.25 87 LYS A C 1
ATOM 698 O O . LYS A 1 87 ? 3.015 -17.315 -2.892 1.00 98.25 87 LYS A O 1
ATOM 703 N N . ASN A 1 88 ? 3.563 -15.148 -3.155 1.00 97.62 88 ASN A N 1
ATOM 704 C CA . ASN A 1 88 ? 3.146 -15.025 -4.549 1.00 97.62 88 ASN A CA 1
ATOM 705 C C . ASN A 1 88 ? 4.303 -15.212 -5.547 1.00 97.62 88 ASN A C 1
ATOM 707 O O . ASN A 1 88 ? 4.125 -14.925 -6.727 1.00 97.62 88 ASN A O 1
ATOM 711 N N . ASN A 1 89 ? 5.480 -15.678 -5.104 1.00 97.44 89 ASN A N 1
ATOM 712 C CA . ASN A 1 89 ? 6.683 -15.810 -5.939 1.00 97.44 89 ASN A CA 1
ATOM 713 C C . ASN A 1 89 ? 7.066 -14.502 -6.657 1.00 97.44 89 ASN A C 1
ATOM 715 O O . ASN A 1 89 ? 7.498 -14.509 -7.809 1.00 97.44 89 ASN A O 1
ATOM 719 N N . THR A 1 90 ? 6.895 -13.366 -5.978 1.00 97.31 90 THR A N 1
ATOM 720 C CA . THR A 1 90 ? 7.288 -12.048 -6.493 1.00 97.31 90 THR A CA 1
ATOM 721 C C . THR A 1 90 ? 8.454 -11.476 -5.685 1.00 97.31 90 THR A C 1
ATOM 723 O O . THR A 1 90 ? 8.563 -11.766 -4.490 1.00 97.31 90 THR A O 1
ATOM 726 N N . PRO A 1 91 ? 9.327 -10.645 -6.288 1.00 96.62 91 PRO A N 1
ATOM 727 C CA . PRO A 1 91 ? 10.493 -10.126 -5.584 1.00 96.62 91 PRO A CA 1
ATOM 728 C C . PRO A 1 91 ? 10.126 -9.257 -4.367 1.00 96.62 91 PRO A C 1
ATOM 730 O O . PRO A 1 91 ? 9.227 -8.400 -4.408 1.00 96.62 91 PRO A O 1
ATOM 733 N N . VAL A 1 92 ? 10.853 -9.482 -3.273 1.00 96.44 92 VAL A N 1
ATOM 734 C CA . VAL A 1 92 ? 10.693 -8.797 -1.982 1.00 96.44 92 VAL A CA 1
ATOM 735 C C . VAL A 1 92 ? 11.495 -7.493 -1.972 1.00 96.44 92 VAL A C 1
ATOM 737 O O . VAL A 1 92 ? 12.567 -7.403 -2.576 1.00 96.44 92 VAL A O 1
ATOM 740 N N . GLY A 1 93 ? 10.977 -6.460 -1.303 1.00 92.94 93 GLY A N 1
ATOM 741 C CA . GLY A 1 93 ? 11.653 -5.165 -1.220 1.00 92.94 93 GLY A CA 1
ATOM 742 C C . GLY A 1 93 ? 11.900 -4.530 -2.593 1.00 92.94 93 GLY A C 1
ATOM 743 O O . GLY A 1 93 ? 10.972 -4.406 -3.403 1.00 92.94 93 GLY A O 1
ATOM 744 N N . GLU A 1 94 ? 13.147 -4.119 -2.829 1.00 93.62 94 GLU A N 1
ATOM 745 C CA . GLU A 1 94 ? 13.629 -3.451 -4.048 1.00 93.62 94 GLU A CA 1
ATOM 746 C C . GLU A 1 94 ? 14.229 -4.400 -5.095 1.00 93.62 94 GLU A C 1
ATOM 748 O O . GLU A 1 94 ? 14.556 -3.968 -6.196 1.00 93.62 94 GLU A O 1
ATOM 753 N N . THR A 1 95 ? 14.312 -5.702 -4.803 1.00 95.12 95 THR A N 1
ATOM 754 C CA . THR A 1 95 ? 14.959 -6.690 -5.692 1.00 95.12 95 THR A CA 1
ATOM 755 C C . THR A 1 95 ? 14.316 -6.792 -7.080 1.00 95.12 95 THR A C 1
ATOM 757 O O . THR A 1 95 ? 14.989 -7.140 -8.045 1.00 95.12 95 THR A O 1
ATOM 760 N N . TRP A 1 96 ? 13.040 -6.409 -7.227 1.00 97.44 96 TRP A N 1
ATOM 761 C CA . TRP A 1 96 ? 12.370 -6.315 -8.533 1.00 97.44 96 TRP A CA 1
ATOM 762 C C . TRP A 1 96 ? 13.044 -5.312 -9.481 1.00 97.44 96 TRP A C 1
ATOM 764 O O . TRP A 1 96 ? 12.896 -5.427 -10.696 1.00 97.44 96 TRP A O 1
ATOM 774 N N . PHE A 1 97 ? 13.757 -4.316 -8.952 1.00 97.69 97 PHE A N 1
ATOM 775 C CA . PHE A 1 97 ? 14.375 -3.275 -9.763 1.00 97.69 97 PHE A CA 1
ATOM 776 C C . PHE A 1 97 ? 15.563 -3.805 -10.570 1.00 97.69 97 PHE A C 1
ATOM 778 O O . PHE A 1 97 ? 15.774 -3.372 -11.701 1.00 97.69 97 PHE A O 1
ATOM 785 N N . GLU A 1 98 ? 16.285 -4.795 -10.043 1.00 97.12 98 GLU A N 1
ATOM 786 C CA . GLU A 1 98 ? 17.375 -5.447 -10.773 1.00 97.12 98 GLU A CA 1
ATOM 787 C C . GLU A 1 98 ? 16.858 -6.220 -11.996 1.00 97.12 98 GLU A C 1
ATOM 789 O O . GLU A 1 98 ? 17.457 -6.145 -13.068 1.00 97.12 98 GLU A O 1
ATOM 794 N N . GLU A 1 99 ? 15.685 -6.854 -11.896 1.00 96.88 99 GLU A N 1
ATOM 795 C CA . GLU A 1 99 ? 15.022 -7.480 -13.050 1.00 96.88 99 GLU A CA 1
ATOM 796 C C . GLU A 1 99 ? 14.618 -6.445 -14.108 1.00 96.88 99 GLU A C 1
ATOM 798 O O . GLU A 1 99 ? 14.788 -6.672 -15.309 1.00 96.88 99 GLU A O 1
ATOM 803 N N . VAL A 1 100 ? 14.143 -5.269 -13.683 1.00 97.88 100 VAL A N 1
ATOM 804 C CA . VAL A 1 100 ? 13.816 -4.175 -14.611 1.00 97.88 100 VAL A CA 1
ATOM 805 C C . VAL A 1 100 ? 15.068 -3.656 -15.316 1.00 97.88 100 VAL A C 1
ATOM 807 O O . VAL A 1 100 ? 15.047 -3.528 -16.540 1.00 97.88 100 VAL A O 1
ATOM 810 N N . LYS A 1 101 ? 16.168 -3.413 -14.589 1.00 98.00 101 LYS A N 1
ATOM 811 C CA . LYS A 1 101 ? 17.454 -3.000 -15.184 1.00 98.00 101 LYS A CA 1
ATOM 812 C C . LYS A 1 101 ? 17.984 -4.035 -16.169 1.00 98.00 101 LYS A C 1
A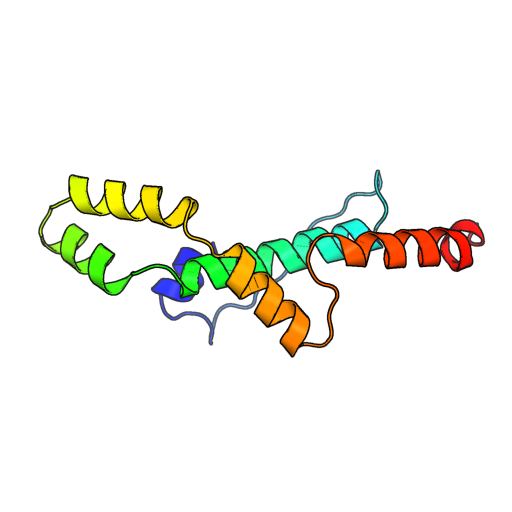TOM 814 O O . LYS A 1 101 ? 18.462 -3.686 -17.250 1.00 98.00 101 LYS A O 1
ATOM 819 N N . LYS A 1 102 ? 17.900 -5.318 -15.810 1.00 97.81 102 LYS A N 1
ATOM 820 C CA . LYS A 1 102 ? 18.312 -6.418 -16.680 1.00 97.81 102 LYS A CA 1
ATOM 821 C C . LYS A 1 102 ? 17.498 -6.418 -17.972 1.00 97.81 102 LYS A C 1
ATOM 823 O O . LYS A 1 102 ? 18.078 -6.408 -19.057 1.00 97.81 102 LYS A O 1
ATOM 828 N N . TYR A 1 103 ? 16.172 -6.347 -17.867 1.00 97.94 103 TYR A N 1
ATOM 829 C CA . TYR A 1 103 ? 15.289 -6.306 -19.031 1.00 97.94 103 TYR A CA 1
ATOM 830 C C . TYR A 1 103 ? 15.507 -5.054 -19.891 1.00 97.94 103 TYR A C 1
ATOM 832 O O . TYR A 1 103 ? 15.478 -5.116 -21.122 1.00 97.94 103 TYR A O 1
ATOM 840 N N . GLU A 1 104 ? 15.769 -3.911 -19.261 1.00 97.75 104 GLU A N 1
ATOM 841 C CA . GLU A 1 104 ? 16.107 -2.678 -19.961 1.00 97.75 104 GLU A CA 1
ATOM 842 C C . GLU A 1 104 ? 17.370 -2.843 -20.810 1.00 97.75 104 GLU A C 1
ATOM 844 O O . GLU A 1 104 ? 17.355 -2.547 -22.006 1.00 97.75 104 GLU A O 1
ATOM 849 N N . LYS A 1 105 ? 18.433 -3.404 -20.228 1.00 97.50 105 LYS A N 1
ATOM 850 C CA . LYS A 1 105 ? 19.699 -3.651 -20.922 1.00 97.50 105 LYS A CA 1
ATOM 851 C C . LYS A 1 105 ? 19.573 -4.696 -22.030 1.00 97.50 105 LYS A C 1
ATOM 853 O O . LYS A 1 105 ? 20.149 -4.514 -23.100 1.00 97.50 105 LYS A O 1
ATOM 858 N N . GLU A 1 106 ? 18.874 -5.797 -21.777 1.00 97.62 106 GLU A N 1
ATOM 859 C CA . GLU A 1 106 ? 18.827 -6.948 -22.687 1.00 97.62 106 GLU A CA 1
ATOM 860 C C . GLU A 1 106 ? 17.805 -6.783 -23.815 1.00 97.62 106 GLU A C 1
ATOM 862 O O . GLU A 1 106 ? 18.007 -7.329 -24.902 1.00 97.62 106 GLU A O 1
ATOM 867 N N . VAL A 1 107 ? 16.726 -6.033 -23.573 1.00 97.75 107 VAL A N 1
ATOM 868 C CA . VAL A 1 107 ? 15.582 -5.951 -24.488 1.00 97.75 107 VAL A CA 1
ATOM 869 C C . VAL A 1 107 ? 15.253 -4.518 -24.881 1.00 97.75 107 VAL A C 1
ATOM 871 O O . VAL A 1 107 ? 15.207 -4.226 -26.075 1.00 97.75 107 VAL A O 1
ATOM 874 N N . LEU A 1 108 ? 14.991 -3.624 -23.921 1.00 96.38 108 LEU A N 1
ATOM 875 C CA . LEU A 1 108 ? 14.484 -2.281 -24.247 1.00 96.38 108 LEU A CA 1
ATOM 876 C C . LEU A 1 108 ? 15.518 -1.431 -24.987 1.00 96.38 108 LEU A C 1
ATOM 878 O O . LEU A 1 108 ? 15.152 -0.739 -25.929 1.00 96.38 108 LEU A O 1
ATOM 882 N N . SER A 1 109 ? 16.795 -1.542 -24.619 1.00 95.12 109 SER A N 1
ATOM 883 C CA . SER A 1 109 ? 17.917 -0.827 -25.247 1.00 95.12 109 SER A CA 1
ATOM 884 C C . SER A 1 109 ? 18.090 -1.125 -26.741 1.00 95.12 109 SER A C 1
ATOM 886 O O . SER A 1 109 ? 18.757 -0.377 -27.450 1.00 95.12 109 SER A O 1
ATOM 888 N N . ARG A 1 110 ? 17.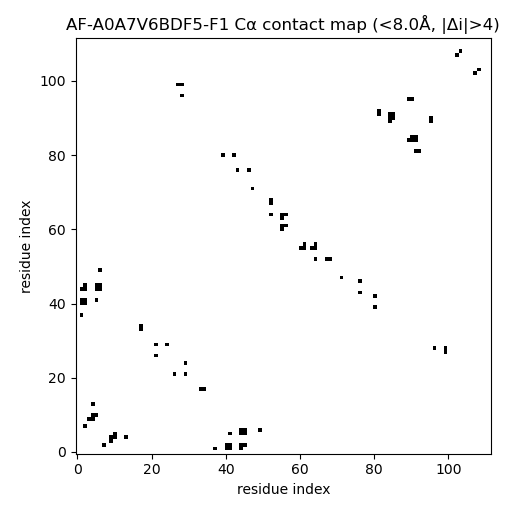508 -2.231 -27.221 1.00 96.38 110 ARG A N 1
ATOM 889 C CA . ARG A 1 110 ? 17.586 -2.683 -28.616 1.00 96.38 110 ARG A CA 1
ATOM 890 C C . ARG A 1 110 ? 16.409 -2.203 -29.462 1.00 96.38 110 ARG A C 1
ATOM 892 O O . ARG A 1 110 ? 16.347 -2.531 -30.644 1.00 96.38 110 ARG A O 1
ATOM 899 N N . ARG A 1 111 ? 15.444 -1.505 -28.859 1.00 91.38 111 ARG A N 1
ATOM 900 C CA . ARG A 1 111 ? 14.266 -0.976 -29.549 1.00 91.38 111 ARG A CA 1
ATOM 901 C C . ARG A 1 111 ? 14.580 0.445 -30.018 1.00 91.38 111 ARG A C 1
ATOM 903 O O . ARG A 1 111 ? 15.030 1.259 -29.216 1.00 91.38 111 ARG A O 1
ATOM 910 N N . VAL A 1 112 ? 14.374 0.683 -31.313 1.00 55.53 112 VAL A N 1
ATOM 911 C CA . VAL A 1 112 ? 14.448 2.001 -31.964 1.00 55.53 112 VAL A CA 1
ATOM 912 C C . VAL A 1 112 ? 13.120 2.721 -31.776 1.00 55.53 112 VAL A C 1
ATOM 914 O O . VAL A 1 112 ? 12.080 2.038 -31.924 1.00 55.53 112 VAL A O 1
#

Foldseek 3Di:
DLLCCVLVVPVVPDDDDDDDDDPPDQVVVVCVVVVLVSVLSNLLNVPQPSVVLVVCVVVVVVVVNVVSVVVSVPPPCLVVSQVVCVVVVHDRDCPVVVVSVVCCVPPVVPDD